Protein AF-A0A5Q0CE61-F1 (afdb_monomer_lite)

Radius of gyration: 13.25 Å; chains: 1; bounding box: 32×21×35 Å

Structure (mmCIF, N/CA/C/O backbone):
data_AF-A0A5Q0CE61-F1
#
_entry.id   AF-A0A5Q0CE61-F1
#
loop_
_atom_site.group_PDB
_atom_site.id
_atom_site.type_symbol
_atom_site.label_atom_id
_atom_site.label_alt_id
_atom_site.label_comp_id
_atom_site.label_asym_id
_atom_site.label_entity_id
_atom_site.label_seq_id
_atom_site.pdbx_PDB_ins_code
_atom_site.Cartn_x
_atom_site.Cartn_y
_atom_site.Cartn_z
_atom_site.occupancy
_atom_site.B_iso_or_equiv
_atom_site.auth_seq_id
_atom_site.auth_comp_id
_atom_site.auth_asym_id
_atom_site.auth_atom_id
_atom_site.pdbx_PDB_model_num
ATOM 1 N N . MET A 1 1 ? 1.073 -4.656 2.927 1.00 82.75 1 MET A N 1
ATOM 2 C CA . MET A 1 1 ? -0.345 -4.277 3.062 1.00 82.75 1 MET A CA 1
ATOM 3 C C . MET A 1 1 ? -0.494 -3.202 4.130 1.00 82.75 1 MET A C 1
ATOM 5 O O . MET A 1 1 ? -0.157 -2.079 3.820 1.00 82.75 1 MET A O 1
ATOM 9 N N . VAL A 1 2 ? -0.869 -3.463 5.381 1.00 90.62 2 VAL A N 1
ATOM 10 C CA . VAL A 1 2 ? -0.815 -2.445 6.447 1.00 90.62 2 VAL A CA 1
ATOM 11 C C . VAL A 1 2 ? -0.279 -3.102 7.703 1.00 90.62 2 VAL A C 1
ATOM 13 O O . VAL A 1 2 ? -0.703 -4.203 8.042 1.00 90.62 2 VAL A O 1
ATOM 16 N N . ARG A 1 3 ? 0.652 -2.440 8.384 1.00 90.62 3 ARG A N 1
ATOM 17 C CA . ARG A 1 3 ? 1.143 -2.864 9.694 1.00 90.62 3 ARG A CA 1
ATOM 18 C C . ARG A 1 3 ? 1.120 -1.708 10.673 1.00 90.62 3 ARG A C 1
ATOM 20 O O . ARG A 1 3 ? 1.160 -0.543 10.279 1.00 90.62 3 ARG A O 1
ATOM 27 N N . CYS A 1 4 ? 1.102 -2.050 11.952 1.00 90.44 4 CYS A N 1
ATOM 28 C CA . CYS A 1 4 ? 1.366 -1.082 12.995 1.00 90.44 4 CYS A CA 1
ATOM 29 C C . CYS A 1 4 ? 2.877 -0.929 13.199 1.00 90.44 4 CYS A C 1
ATOM 31 O O . CYS A 1 4 ? 3.597 -1.907 13.405 1.00 90.44 4 CYS A O 1
ATOM 33 N N . ASP A 1 5 ? 3.354 0.307 13.148 1.00 88.62 5 ASP A N 1
ATOM 34 C CA . ASP A 1 5 ? 4.686 0.704 13.564 1.00 88.62 5 ASP A CA 1
ATOM 35 C C . ASP A 1 5 ? 4.608 1.466 14.890 1.00 88.62 5 ASP A C 1
ATOM 37 O O . ASP A 1 5 ? 3.816 2.395 15.038 1.00 88.62 5 ASP A O 1
ATOM 41 N N . LYS A 1 6 ? 5.453 1.101 15.861 1.00 83.19 6 LYS A N 1
ATOM 42 C CA . LYS A 1 6 ? 5.421 1.708 17.202 1.00 83.19 6 LYS A CA 1
ATOM 43 C C . LYS A 1 6 ? 5.714 3.213 17.197 1.00 83.19 6 LYS A C 1
ATOM 45 O O . LYS A 1 6 ? 5.286 3.897 18.118 1.00 83.19 6 LYS A O 1
ATOM 50 N N . LYS A 1 7 ? 6.473 3.714 16.216 1.00 83.19 7 LYS A N 1
ATOM 51 C CA . LYS A 1 7 ? 6.857 5.131 16.119 1.00 83.19 7 LYS A CA 1
ATOM 52 C C . LYS A 1 7 ? 5.953 5.894 15.160 1.00 83.19 7 LYS A C 1
ATOM 54 O O . LYS A 1 7 ? 5.596 7.033 15.435 1.00 83.19 7 LYS A O 1
ATOM 59 N N . SER A 1 8 ? 5.609 5.276 14.034 1.00 84.69 8 SER A N 1
ATOM 60 C CA . SER A 1 8 ? 4.919 5.952 12.930 1.00 84.69 8 SER A CA 1
ATOM 61 C C . SER A 1 8 ? 3.419 5.657 12.842 1.00 84.69 8 SER A C 1
ATOM 63 O O . SER A 1 8 ? 2.742 6.235 11.996 1.00 84.69 8 SER A O 1
ATOM 65 N N . GLY A 1 9 ? 2.876 4.782 13.691 1.00 89.81 9 GLY A N 1
ATOM 66 C CA . GLY A 1 9 ? 1.476 4.370 13.624 1.00 89.81 9 GLY A CA 1
ATOM 67 C C . GLY A 1 9 ? 1.225 3.432 12.442 1.00 89.81 9 GLY A C 1
ATOM 68 O O . GLY A 1 9 ? 2.029 2.547 12.155 1.00 89.81 9 GLY A O 1
ATOM 69 N N . LEU A 1 10 ? 0.103 3.595 11.740 1.00 92.44 10 LEU A N 1
ATOM 70 C CA . LEU A 1 10 ? -0.207 2.736 10.597 1.00 92.44 10 LEU A CA 1
ATOM 71 C C . LEU A 1 10 ? 0.705 3.027 9.402 1.00 92.44 10 LEU A C 1
ATOM 73 O O . LEU A 1 10 ? 0.762 4.148 8.893 1.00 92.44 10 LEU A O 1
ATOM 77 N N . VAL A 1 11 ? 1.358 1.983 8.906 1.00 93.25 11 VAL A N 1
ATOM 78 C CA . VAL A 1 11 ? 2.280 2.037 7.774 1.00 93.25 11 VAL A CA 1
ATOM 79 C C . VAL A 1 11 ? 1.786 1.094 6.689 1.00 93.25 11 VAL A C 1
ATOM 81 O O . VAL A 1 11 ? 1.509 -0.077 6.955 1.00 93.25 11 VAL A O 1
ATOM 84 N N . PHE A 1 12 ? 1.688 1.598 5.460 1.00 93.50 12 PHE A N 1
ATOM 85 C CA . PHE A 1 12 ? 1.517 0.745 4.294 1.00 93.50 12 PHE A CA 1
ATOM 86 C C . PHE A 1 12 ? 2.882 0.215 3.878 1.00 93.50 12 PHE A C 1
ATOM 88 O O . PHE A 1 12 ? 3.824 0.991 3.727 1.00 93.50 12 PHE A O 1
ATOM 95 N N . GLU A 1 13 ? 2.992 -1.095 3.703 1.00 92.56 13 GLU A N 1
ATOM 96 C CA . GLU A 1 13 ? 4.252 -1.768 3.380 1.00 92.56 13 GLU A CA 1
ATOM 97 C C . GLU A 1 13 ? 4.112 -2.617 2.120 1.00 92.56 13 GLU A C 1
ATOM 99 O O . GLU A 1 13 ? 3.116 -3.315 1.938 1.00 92.56 13 GLU A O 1
ATOM 104 N N . ILE A 1 14 ? 5.126 -2.572 1.273 1.00 90.94 14 ILE A N 1
ATOM 105 C CA . ILE A 1 14 ? 5.301 -3.403 0.093 1.00 90.94 14 ILE A CA 1
ATOM 106 C C . ILE A 1 14 ? 6.581 -4.197 0.335 1.00 90.94 14 ILE A C 1
ATOM 108 O O . ILE A 1 14 ? 7.628 -3.607 0.613 1.00 90.94 14 ILE A O 1
ATOM 112 N N . SER A 1 15 ? 6.488 -5.517 0.239 1.00 89.19 15 SER A N 1
ATOM 113 C CA . SER A 1 15 ? 7.636 -6.413 0.300 1.00 89.19 15 SER A CA 1
ATOM 114 C C . SER A 1 15 ? 7.678 -7.193 -1.002 1.00 89.19 15 SER A C 1
ATOM 116 O O . SER A 1 15 ? 6.725 -7.898 -1.327 1.00 89.19 15 SER A O 1
ATOM 118 N N . ASP A 1 16 ? 8.744 -6.988 -1.764 1.00 86.19 16 ASP A N 1
ATOM 119 C CA . ASP A 1 16 ? 9.034 -7.712 -2.995 1.00 86.19 16 ASP A CA 1
ATOM 120 C C . ASP A 1 16 ? 10.564 -7.670 -3.204 1.00 86.19 16 ASP A C 1
ATOM 122 O O . ASP A 1 16 ? 11.177 -6.601 -3.076 1.00 86.19 16 ASP A O 1
ATOM 126 N N . PRO A 1 17 ? 11.209 -8.820 -3.474 1.00 84.19 17 PRO A N 1
ATOM 127 C CA . PRO A 1 17 ? 12.665 -8.910 -3.570 1.00 84.19 17 PRO A CA 1
ATOM 128 C C . PRO A 1 17 ? 13.259 -8.013 -4.664 1.00 84.19 17 PRO A C 1
ATOM 130 O O . PRO A 1 17 ? 14.408 -7.600 -4.555 1.00 84.19 17 PRO A O 1
ATOM 133 N N . THR A 1 18 ? 12.480 -7.659 -5.684 1.00 83.56 18 THR A N 1
ATOM 134 C CA . THR A 1 18 ? 12.940 -6.873 -6.835 1.00 83.56 18 THR A CA 1
ATOM 135 C C . THR A 1 18 ? 12.946 -5.360 -6.579 1.00 83.56 18 THR A C 1
ATOM 137 O O . THR A 1 18 ? 13.565 -4.603 -7.327 1.00 83.56 18 THR A O 1
ATOM 140 N N . LEU A 1 19 ? 12.293 -4.871 -5.513 1.00 84.06 19 LEU A N 1
ATOM 141 C CA . LEU A 1 19 ? 12.116 -3.426 -5.263 1.00 84.06 19 LEU A CA 1
ATOM 142 C C . LEU A 1 19 ? 13.430 -2.670 -5.041 1.00 84.06 19 LEU A C 1
ATOM 144 O O . LEU A 1 19 ? 13.501 -1.458 -5.275 1.00 84.06 19 LEU A O 1
ATOM 148 N N . GLY A 1 20 ? 14.437 -3.374 -4.524 1.00 77.62 20 GLY A N 1
ATOM 149 C CA . GLY A 1 20 ? 15.773 -2.854 -4.256 1.00 77.62 20 GLY A CA 1
ATOM 150 C C . GLY A 1 20 ? 16.480 -2.492 -5.542 1.00 77.62 20 GLY A C 1
ATOM 151 O O . GLY A 1 20 ? 16.895 -1.346 -5.711 1.00 77.62 20 GLY A O 1
ATOM 152 N N . ASP A 1 21 ? 16.514 -3.465 -6.443 1.00 82.94 21 ASP A N 1
ATOM 153 C CA . ASP A 1 21 ? 17.240 -3.405 -7.704 1.00 82.94 21 ASP A CA 1
ATOM 154 C C . ASP A 1 21 ? 16.565 -2.464 -8.706 1.00 82.94 21 ASP A C 1
ATOM 156 O O . ASP A 1 21 ? 17.243 -1.819 -9.492 1.00 82.94 21 ASP A O 1
ATOM 160 N N . MET A 1 22 ? 15.237 -2.313 -8.636 1.00 84.75 22 MET A N 1
ATOM 161 C CA . MET A 1 22 ? 14.483 -1.394 -9.503 1.00 84.75 22 MET A CA 1
ATOM 162 C C . MET A 1 22 ? 14.578 0.082 -9.090 1.00 84.75 22 MET A C 1
ATOM 164 O O . MET A 1 22 ? 13.955 0.938 -9.721 1.00 84.75 22 MET A O 1
ATOM 168 N N . GLY A 1 23 ? 15.248 0.390 -7.975 1.00 85.38 23 GLY A N 1
ATOM 169 C CA . GLY A 1 23 ? 15.362 1.765 -7.495 1.00 85.38 23 GLY A CA 1
ATOM 170 C C . GLY A 1 23 ? 14.020 2.404 -7.119 1.00 85.38 23 GLY A C 1
ATOM 171 O O . GLY A 1 23 ? 13.921 3.626 -7.080 1.00 85.38 23 GLY A O 1
ATOM 172 N N . LEU A 1 24 ? 12.975 1.619 -6.815 1.00 89.56 24 LEU A N 1
ATOM 173 C CA . LEU A 1 24 ? 11.615 2.140 -6.633 1.00 89.56 24 LEU A CA 1
ATOM 174 C C . LEU A 1 24 ? 11.546 3.167 -5.483 1.00 89.56 24 LEU A C 1
ATOM 176 O O . LEU A 1 24 ? 11.665 2.803 -4.307 1.00 89.56 24 LEU A O 1
ATOM 180 N N . ARG A 1 25 ? 11.326 4.448 -5.813 1.00 90.31 25 ARG A N 1
ATOM 181 C CA . ARG A 1 25 ? 11.168 5.556 -4.843 1.00 90.31 25 ARG A CA 1
AT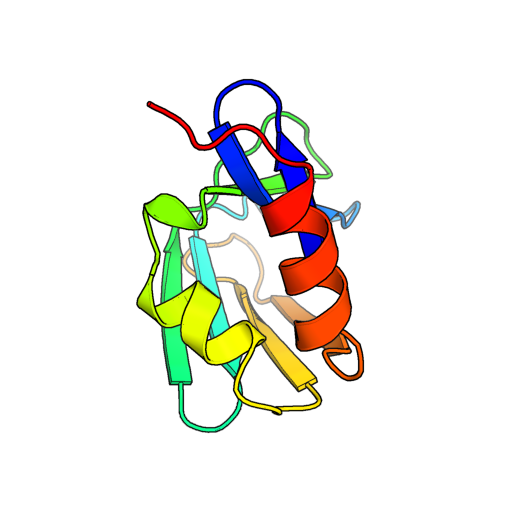OM 182 C C . ARG A 1 25 ? 9.769 6.149 -4.797 1.00 90.31 25 ARG A C 1
ATOM 184 O O . ARG A 1 25 ? 9.401 6.731 -3.781 1.00 90.31 25 ARG A O 1
A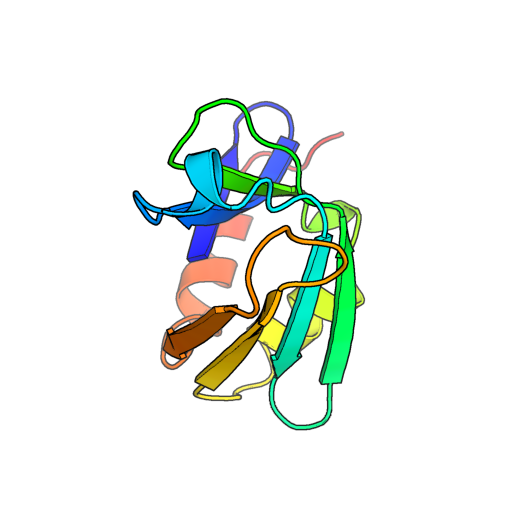TOM 191 N N . SER A 1 26 ? 8.989 5.987 -5.854 1.00 93.75 26 SER A N 1
ATOM 192 C CA . SER A 1 26 ? 7.613 6.461 -5.935 1.00 93.75 26 SER A CA 1
ATOM 193 C C . SER A 1 26 ? 6.757 5.400 -6.602 1.00 93.75 26 SER A C 1
ATOM 195 O O . SER A 1 26 ? 7.230 4.653 -7.456 1.00 93.75 26 SER A O 1
ATOM 197 N N . ALA A 1 27 ? 5.488 5.332 -6.223 1.00 94.38 27 ALA A N 1
ATOM 198 C CA . ALA A 1 27 ? 4.549 4.443 -6.882 1.00 94.38 27 ALA A CA 1
ATOM 199 C C . ALA A 1 27 ? 3.174 5.083 -7.005 1.00 94.38 27 ALA A C 1
ATOM 201 O O . ALA A 1 27 ? 2.719 5.809 -6.116 1.00 94.38 27 ALA A O 1
ATOM 202 N N . ARG A 1 28 ? 2.510 4.797 -8.122 1.00 96.75 28 ARG A N 1
ATOM 203 C CA . ARG A 1 28 ? 1.122 5.168 -8.364 1.00 96.75 28 ARG A CA 1
ATOM 204 C C . ARG A 1 28 ? 0.232 4.003 -7.989 1.00 96.75 28 ARG A C 1
ATOM 206 O O . ARG A 1 28 ? 0.388 2.915 -8.525 1.00 96.75 28 ARG A O 1
ATOM 213 N N . PHE A 1 29 ? -0.731 4.259 -7.122 1.00 96.69 29 PHE A N 1
ATOM 214 C CA . PHE A 1 29 ? -1.736 3.290 -6.723 1.00 96.69 29 PHE A CA 1
ATOM 215 C C . PHE A 1 29 ? -3.075 3.634 -7.342 1.00 96.69 29 PHE A C 1
ATOM 217 O O . PHE A 1 29 ? -3.465 4.804 -7.386 1.00 96.69 29 PHE A O 1
ATOM 224 N N . GLU A 1 30 ? -3.787 2.601 -7.766 1.00 97.62 30 GLU A N 1
ATOM 225 C CA . GLU A 1 30 ? -5.147 2.673 -8.267 1.00 97.62 30 GLU A CA 1
ATOM 226 C C . GLU A 1 30 ? -6.034 1.729 -7.450 1.00 97.62 30 GLU A C 1
ATOM 228 O O . GLU A 1 30 ? -5.792 0.525 -7.401 1.00 97.62 30 GLU A O 1
ATOM 233 N N . ILE A 1 31 ? -7.042 2.291 -6.779 1.00 96.25 31 ILE A N 1
ATOM 234 C CA . ILE A 1 31 ? -7.985 1.579 -5.908 1.00 96.25 31 ILE A CA 1
ATOM 235 C C . ILE A 1 31 ? -9.397 2.007 -6.310 1.00 96.25 31 ILE A C 1
ATOM 237 O O . ILE A 1 31 ? -9.871 3.085 -5.938 1.00 96.25 31 ILE A O 1
ATOM 241 N N . GLY A 1 32 ? -10.066 1.206 -7.138 1.00 92.31 32 GLY A N 1
ATOM 242 C CA . GLY A 1 32 ? -11.326 1.612 -7.765 1.00 92.31 32 GLY A CA 1
ATOM 243 C C . GLY A 1 32 ? -11.166 2.919 -8.557 1.00 92.31 32 GLY A C 1
ATOM 244 O O . GLY A 1 32 ? -10.415 2.982 -9.526 1.00 92.31 32 GLY A O 1
ATOM 245 N N . ARG A 1 33 ? -11.861 3.987 -8.140 1.00 92.69 33 ARG A N 1
ATOM 246 C CA . ARG A 1 33 ? -11.747 5.326 -8.762 1.00 92.69 33 ARG A CA 1
ATOM 247 C C . ARG A 1 33 ? -10.616 6.179 -8.183 1.00 92.69 33 ARG A C 1
ATOM 249 O O . ARG A 1 33 ? -10.306 7.235 -8.731 1.00 92.69 33 ARG A O 1
ATOM 256 N N . PHE A 1 34 ? -10.032 5.766 -7.064 1.00 96.00 34 PHE A N 1
ATOM 257 C CA . PHE A 1 34 ? -8.957 6.499 -6.415 1.00 96.00 34 PHE A CA 1
ATOM 258 C C . PHE A 1 34 ? -7.633 6.239 -7.128 1.00 96.00 34 PHE A C 1
ATOM 260 O O . PHE A 1 34 ? -7.272 5.089 -7.366 1.00 96.00 34 PHE A O 1
ATOM 267 N N . LYS A 1 35 ? -6.903 7.311 -7.448 1.00 97.00 35 LYS A N 1
ATOM 268 C CA . LYS A 1 35 ? -5.573 7.249 -8.056 1.00 97.00 35 LYS A CA 1
ATOM 269 C C . LYS A 1 35 ? -4.653 8.227 -7.340 1.00 97.00 35 LYS A C 1
ATOM 271 O O . LYS A 1 35 ? -4.993 9.406 -7.230 1.00 97.00 35 LYS A O 1
ATOM 276 N N . GLN A 1 36 ? -3.511 7.756 -6.851 1.00 96.88 36 GLN A N 1
ATOM 277 C CA . GLN A 1 36 ? -2.546 8.611 -6.161 1.00 96.88 36 GLN A CA 1
ATOM 278 C C . GLN A 1 36 ? -1.117 8.111 -6.354 1.00 96.88 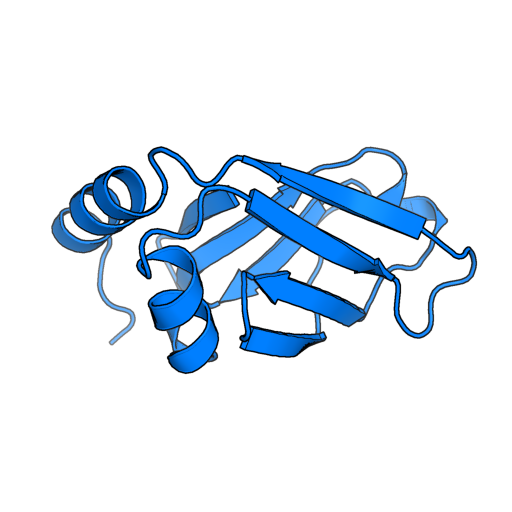36 GLN A C 1
ATOM 280 O O . GLN A 1 36 ? -0.844 6.926 -6.183 1.00 96.88 36 GLN A O 1
ATOM 285 N N . THR A 1 37 ? -0.202 9.034 -6.644 1.00 96.69 37 THR A N 1
ATOM 286 C CA . THR A 1 37 ? 1.240 8.786 -6.555 1.00 96.69 37 THR A CA 1
ATOM 287 C C . THR A 1 37 ? 1.731 9.125 -5.153 1.00 96.69 37 THR A C 1
ATOM 289 O O . THR A 1 37 ? 1.479 10.223 -4.657 1.00 96.69 37 THR A O 1
ATOM 292 N N . VAL A 1 38 ? 2.439 8.194 -4.520 1.00 94.88 38 VAL A N 1
ATOM 293 C CA . VAL A 1 38 ? 3.046 8.370 -3.196 1.00 94.88 38 VAL A CA 1
ATOM 294 C C . VAL A 1 38 ? 4.543 8.107 -3.259 1.00 94.88 38 VAL A C 1
ATOM 296 O O . VAL A 1 38 ? 5.010 7.222 -3.978 1.00 94.88 38 VAL A O 1
ATOM 299 N N . LYS A 1 39 ? 5.291 8.888 -2.478 1.00 93.69 39 LYS A N 1
ATOM 300 C CA . LYS A 1 39 ? 6.713 8.645 -2.242 1.00 93.69 39 LYS A CA 1
ATOM 301 C C . LYS A 1 39 ? 6.863 7.510 -1.241 1.00 93.69 39 LYS A C 1
ATOM 303 O O . LYS A 1 39 ? 6.173 7.471 -0.223 1.00 93.69 39 LYS A O 1
ATOM 308 N N . LEU A 1 40 ? 7.788 6.616 -1.536 1.00 92.31 40 LEU A N 1
ATOM 309 C CA . LEU A 1 40 ? 8.089 5.441 -0.747 1.00 92.31 40 LEU A CA 1
ATOM 310 C C . LEU A 1 40 ? 9.399 5.653 0.005 1.00 92.31 40 LEU A C 1
ATOM 312 O O . LEU A 1 40 ? 10.403 6.101 -0.544 1.00 92.31 40 LEU A O 1
ATOM 316 N N . SER A 1 41 ? 9.385 5.287 1.275 1.00 90.25 41 SER A N 1
ATOM 317 C CA . SER A 1 41 ? 10.574 5.149 2.106 1.00 90.25 41 SER A CA 1
ATOM 318 C C . SER A 1 41 ? 11.011 3.687 2.102 1.00 90.25 41 SER A C 1
ATOM 320 O O . SER A 1 41 ? 10.179 2.789 2.030 1.00 90.25 41 SER A O 1
ATOM 322 N N . GLY A 1 42 ? 12.311 3.417 2.157 1.00 81.50 42 GLY A N 1
ATOM 323 C CA . GLY A 1 42 ? 12.836 2.052 2.207 1.00 81.50 42 GLY A CA 1
ATOM 324 C C . GLY A 1 42 ? 13.882 1.943 3.299 1.00 81.50 42 GLY A C 1
ATOM 325 O O . GLY A 1 42 ? 14.830 2.722 3.310 1.00 81.50 42 GLY A O 1
ATOM 326 N N . SER A 1 43 ? 13.705 0.994 4.214 1.00 68.81 43 SER A N 1
ATOM 327 C CA . SER A 1 43 ? 14.716 0.643 5.219 1.00 68.81 43 SER A CA 1
ATOM 328 C C . SER A 1 43 ? 15.560 -0.567 4.808 1.00 68.81 43 SER A C 1
ATOM 330 O O . SER A 1 43 ? 16.613 -0.796 5.396 1.00 68.81 43 SER A O 1
ATOM 332 N N . ARG A 1 44 ? 15.105 -1.341 3.813 1.00 78.06 44 ARG A N 1
ATOM 333 C CA . ARG A 1 44 ? 15.751 -2.550 3.278 1.00 78.06 44 ARG A CA 1
ATOM 334 C C . ARG A 1 44 ? 15.631 -2.582 1.757 1.00 78.06 44 ARG A C 1
ATOM 336 O O . ARG A 1 44 ? 14.798 -1.868 1.197 1.00 78.06 44 ARG A O 1
ATOM 343 N N . SER A 1 45 ? 16.460 -3.379 1.085 1.00 83.38 45 SER A N 1
ATOM 344 C CA . SER A 1 45 ? 16.426 -3.508 -0.378 1.00 83.38 45 SER A CA 1
ATOM 345 C C . SER A 1 45 ? 15.054 -3.990 -0.854 1.00 83.38 45 SER A C 1
ATOM 347 O O . SER A 1 45 ? 14.434 -3.314 -1.666 1.00 83.38 45 SER A O 1
ATOM 349 N N . ASP A 1 46 ? 14.523 -5.038 -0.238 1.00 87.25 46 ASP A N 1
ATOM 350 C CA . ASP A 1 46 ? 13.277 -5.745 -0.560 1.00 87.25 46 ASP A CA 1
ATOM 351 C C . ASP A 1 46 ? 11.988 -5.098 -0.024 1.00 87.25 46 ASP A C 1
ATOM 353 O O . ASP A 1 46 ? 10.900 -5.667 -0.141 1.00 87.25 46 ASP A O 1
ATOM 357 N N . MET A 1 47 ? 12.085 -3.922 0.605 1.00 90.25 47 MET A N 1
ATOM 358 C CA . MET A 1 47 ? 10.963 -3.340 1.336 1.00 90.25 47 MET A CA 1
ATOM 359 C C . MET A 1 47 ? 10.791 -1.850 1.067 1.00 90.25 47 MET A C 1
ATOM 361 O O . MET A 1 47 ? 11.733 -1.051 1.147 1.00 90.25 47 MET A O 1
ATOM 365 N N . ARG A 1 48 ? 9.549 -1.454 0.800 1.00 92.56 48 ARG A N 1
ATOM 366 C CA . ARG A 1 48 ? 9.132 -0.060 0.641 1.00 92.56 48 ARG A CA 1
ATOM 367 C C . ARG A 1 48 ? 7.894 0.220 1.472 1.00 92.56 48 ARG A C 1
ATOM 369 O O . ARG A 1 48 ? 7.040 -0.641 1.632 1.00 92.56 48 ARG A O 1
ATOM 376 N N . SER A 1 49 ? 7.781 1.420 2.016 1.00 93.44 49 SER A N 1
ATOM 377 C CA . SER A 1 49 ? 6.669 1.778 2.883 1.00 93.44 49 SER A CA 1
ATOM 378 C C . SER A 1 49 ? 6.381 3.272 2.909 1.00 93.44 49 SER A C 1
ATOM 380 O O . SER A 1 49 ? 7.192 4.096 2.489 1.00 93.44 49 SER A O 1
ATOM 382 N N . PHE A 1 50 ? 5.206 3.633 3.411 1.00 94.12 50 PHE A N 1
ATOM 383 C CA . PHE A 1 50 ? 4.852 5.013 3.725 1.00 94.12 50 PHE A CA 1
ATOM 384 C C . PHE A 1 50 ? 3.828 5.058 4.859 1.00 94.12 50 PHE A C 1
ATOM 386 O O . PHE A 1 50 ? 3.088 4.103 5.105 1.00 94.12 50 PHE A O 1
ATOM 393 N N . VAL A 1 51 ? 3.793 6.181 5.571 1.00 93.25 51 VAL A N 1
ATOM 394 C CA . VAL A 1 51 ? 2.938 6.349 6.750 1.00 93.25 51 VAL A CA 1
ATOM 395 C C . VAL A 1 51 ? 1.532 6.771 6.326 1.00 93.25 51 VAL A C 1
ATOM 397 O O . VAL A 1 51 ? 1.363 7.789 5.652 1.00 93.25 51 VAL A O 1
ATOM 400 N N . LEU A 1 52 ? 0.509 6.024 6.749 1.00 92.88 52 LEU A N 1
ATOM 401 C CA . LEU A 1 52 ? -0.883 6.252 6.341 1.00 92.88 52 LEU A CA 1
ATOM 402 C C . LEU A 1 52 ? -1.500 7.514 6.955 1.00 92.88 52 LEU A C 1
ATOM 404 O O . LEU A 1 52 ? -2.390 8.097 6.340 1.00 92.88 52 LEU A O 1
ATOM 408 N N . SER A 1 53 ? -1.014 7.986 8.108 1.00 89.94 53 SER A N 1
ATOM 409 C CA . SER A 1 53 ? -1.466 9.260 8.695 1.00 89.94 53 SER A CA 1
ATOM 410 C C . SER A 1 53 ? -1.164 10.460 7.788 1.00 89.94 53 SER A C 1
ATOM 412 O O . SER A 1 53 ? -1.944 11.406 7.741 1.00 89.94 53 SER A O 1
ATOM 414 N N . THR A 1 54 ? -0.092 10.388 6.992 1.00 91.06 54 THR A N 1
ATOM 415 C CA . THR A 1 54 ? 0.251 11.413 5.989 1.00 91.06 54 THR A CA 1
ATOM 416 C C . THR A 1 54 ? -0.559 11.297 4.695 1.00 91.06 54 THR A C 1
ATOM 418 O O . THR A 1 54 ? -0.511 12.192 3.857 1.00 91.06 54 THR A O 1
ATOM 421 N N . GLN A 1 55 ? -1.308 10.202 4.518 1.00 93.56 55 GLN A N 1
ATOM 422 C CA . GLN A 1 55 ? -2.071 9.885 3.308 1.00 93.56 55 GLN A CA 1
ATOM 423 C C . GLN A 1 55 ? -3.534 9.527 3.648 1.00 93.56 55 GLN A C 1
ATOM 425 O O . GLN A 1 55 ? -3.992 8.419 3.356 1.00 93.56 55 GLN A O 1
ATOM 430 N N . PRO A 1 56 ? -4.323 10.445 4.243 1.00 91.62 56 PRO A N 1
ATOM 431 C CA . PRO A 1 56 ? -5.672 10.135 4.734 1.00 91.62 56 PRO A CA 1
ATOM 432 C C . PRO A 1 56 ? -6.637 9.680 3.626 1.00 91.62 56 PRO A C 1
ATOM 434 O O . PRO A 1 56 ? -7.493 8.817 3.843 1.00 91.62 56 PRO A O 1
ATOM 437 N N . ARG A 1 57 ? -6.473 10.205 2.404 1.00 94.50 57 ARG A N 1
ATOM 438 C CA . ARG A 1 57 ? -7.260 9.777 1.236 1.00 94.50 57 ARG A CA 1
ATOM 439 C C . ARG A 1 57 ? -6.931 8.344 0.813 1.00 94.50 57 ARG A C 1
ATOM 441 O O . ARG A 1 57 ? -7.839 7.610 0.442 1.00 94.50 57 ARG A O 1
ATOM 448 N N . PHE A 1 58 ? -5.666 7.940 0.925 1.00 94.81 58 PHE A N 1
ATOM 449 C CA . PHE A 1 58 ? -5.234 6.572 0.645 1.00 94.81 58 PHE A CA 1
ATOM 450 C C . PHE A 1 58 ? -5.832 5.591 1.648 1.00 94.81 58 PHE A C 1
ATOM 452 O O . PHE A 1 58 ? -6.393 4.571 1.263 1.00 94.81 58 PHE A O 1
ATOM 459 N N . LEU A 1 59 ? -5.774 5.932 2.938 1.00 93.56 59 LEU A N 1
ATOM 460 C CA . LEU A 1 59 ? -6.389 5.132 3.994 1.00 93.56 59 LEU A CA 1
ATOM 461 C C . LEU A 1 59 ? -7.893 4.950 3.757 1.00 93.56 59 LEU A C 1
ATOM 463 O O . LEU A 1 59 ? -8.398 3.842 3.881 1.00 93.56 59 LEU A O 1
ATOM 467 N N . THR A 1 60 ? -8.584 6.020 3.356 1.00 94.25 60 THR A N 1
ATOM 468 C CA . THR A 1 60 ? -10.010 5.966 2.996 1.00 94.25 60 THR A CA 1
ATOM 469 C C 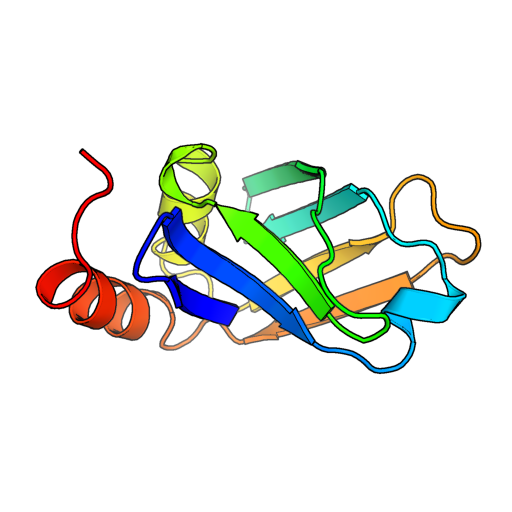. THR A 1 60 ? -10.255 5.039 1.803 1.00 94.25 60 THR A C 1
ATOM 471 O O . THR A 1 60 ? -11.211 4.269 1.808 1.00 94.25 60 THR A O 1
ATOM 474 N N . ALA A 1 61 ? -9.385 5.080 0.791 1.00 95.50 61 ALA A N 1
ATOM 475 C CA . ALA A 1 61 ? -9.486 4.214 -0.378 1.00 95.50 61 ALA A CA 1
ATOM 476 C C . ALA A 1 61 ? -9.278 2.732 -0.024 1.00 95.50 61 ALA A C 1
ATOM 478 O O . ALA A 1 61 ? -10.048 1.891 -0.483 1.00 95.50 61 ALA A O 1
ATOM 479 N N . LEU A 1 62 ? -8.314 2.411 0.844 1.00 93.88 62 LEU A N 1
ATOM 480 C CA . LEU A 1 62 ? -8.103 1.044 1.339 1.00 93.88 62 LEU A CA 1
ATOM 481 C C . LEU A 1 62 ? -9.323 0.484 2.080 1.00 93.88 62 LEU A C 1
ATOM 483 O O . LEU A 1 62 ? -9.572 -0.715 2.031 1.00 93.88 62 LEU A O 1
ATOM 487 N N . THR A 1 63 ? -10.087 1.339 2.761 1.00 92.88 63 THR A N 1
ATOM 488 C CA . THR A 1 63 ? -11.288 0.944 3.512 1.00 92.88 63 THR A CA 1
ATOM 489 C C . THR A 1 63 ? -12.587 1.192 2.740 1.00 92.88 63 THR A C 1
ATOM 491 O O . THR A 1 63 ? -13.661 1.152 3.331 1.00 92.88 63 THR A O 1
ATOM 494 N N . SER A 1 64 ? -12.516 1.483 1.436 1.00 91.81 64 SER A N 1
ATOM 495 C CA . SER A 1 64 ? -13.684 1.877 0.627 1.00 91.81 64 SER A CA 1
ATOM 496 C C . SER A 1 64 ? -14.566 0.707 0.175 1.00 91.81 64 SER A C 1
ATOM 498 O O . SER A 1 64 ? -15.615 0.935 -0.423 1.00 91.81 64 SER A O 1
ATOM 500 N N . GLY A 1 65 ? -14.142 -0.534 0.432 1.00 89.19 65 GLY A N 1
ATOM 501 C CA . GLY A 1 65 ? -14.806 -1.748 -0.054 1.00 89.19 65 GLY A CA 1
ATOM 502 C C . GLY A 1 65 ? -14.330 -2.216 -1.432 1.00 89.19 65 GLY A C 1
ATOM 503 O O . GLY A 1 65 ? -14.846 -3.200 -1.949 1.00 89.19 65 GLY A O 1
ATOM 504 N N . ALA A 1 66 ? -13.337 -1.552 -2.033 1.00 93.12 66 ALA A N 1
ATOM 505 C CA . ALA A 1 66 ? -12.646 -2.096 -3.198 1.00 93.12 66 ALA A CA 1
ATOM 506 C C . ALA A 1 66 ? -11.945 -3.416 -2.833 1.00 93.12 66 ALA A C 1
ATOM 508 O O . ALA A 1 66 ? -11.276 -3.489 -1.808 1.00 93.12 66 ALA A O 1
ATOM 509 N N . HIS A 1 67 ? -12.062 -4.431 -3.691 1.00 93.25 67 HIS A N 1
ATOM 510 C CA . HIS A 1 67 ? -11.446 -5.747 -3.468 1.00 93.25 67 HIS A CA 1
ATOM 511 C C . HIS A 1 67 ? -10.011 -5.847 -3.984 1.00 93.25 67 HIS A C 1
ATOM 513 O O . HIS A 1 67 ? -9.311 -6.801 -3.668 1.00 93.25 67 HIS A O 1
ATOM 519 N N . PHE A 1 68 ? -9.565 -4.878 -4.781 1.00 93.94 68 PHE A N 1
ATOM 520 C CA . PHE A 1 68 ? -8.258 -4.931 -5.415 1.00 93.94 68 PHE A CA 1
ATOM 521 C C . PHE A 1 68 ? -7.639 -3.543 -5.540 1.00 93.94 68 PHE A C 1
ATOM 523 O O . PHE A 1 68 ? -8.338 -2.547 -5.758 1.00 93.94 68 PHE A O 1
ATOM 530 N N . ALA A 1 69 ? -6.316 -3.500 -5.435 1.00 95.19 69 ALA A N 1
ATOM 531 C CA . ALA A 1 69 ? -5.499 -2.343 -5.752 1.00 95.19 69 ALA A CA 1
ATOM 532 C C . ALA A 1 69 ? -4.406 -2.728 -6.741 1.00 95.19 69 ALA A C 1
ATOM 534 O O . ALA A 1 69 ? -3.753 -3.753 -6.569 1.00 95.19 69 ALA A O 1
ATOM 535 N N . THR A 1 70 ? -4.144 -1.861 -7.710 1.00 96.25 70 THR A N 1
ATOM 536 C CA . THR A 1 70 ? -2.973 -1.982 -8.582 1.00 96.25 70 THR A CA 1
ATOM 537 C C . THR A 1 70 ? -1.956 -0.923 -8.201 1.00 96.25 70 THR A C 1
ATOM 539 O O . THR A 1 70 ? -2.314 0.224 -7.936 1.00 96.25 70 THR A O 1
ATOM 542 N N . MET A 1 71 ? -0.681 -1.282 -8.203 1.00 95.19 71 MET A N 1
ATOM 543 C CA . MET A 1 71 ? 0.426 -0.348 -8.072 1.00 95.19 71 MET A CA 1
ATOM 544 C C . MET A 1 71 ? 1.296 -0.392 -9.312 1.00 95.19 71 MET A C 1
ATOM 546 O O . MET A 1 71 ? 1.566 -1.460 -9.846 1.00 95.19 71 MET A O 1
ATOM 550 N N . PHE A 1 72 ? 1.760 0.780 -9.718 1.00 95.19 72 PHE A N 1
ATOM 551 C CA . PHE A 1 72 ? 2.669 0.995 -10.829 1.00 95.19 72 PHE A CA 1
ATOM 552 C C . PHE A 1 72 ? 3.914 1.715 -10.322 1.00 95.19 72 PHE A C 1
ATOM 554 O O . PHE A 1 72 ? 3.807 2.636 -9.502 1.00 95.19 72 PHE A O 1
ATOM 561 N N . SER A 1 73 ? 5.084 1.317 -10.814 1.00 93.75 73 SER A N 1
ATOM 562 C CA . SER A 1 73 ? 6.314 2.057 -10.569 1.00 93.75 73 SER A CA 1
ATOM 563 C C . SER A 1 73 ? 6.243 3.445 -11.207 1.00 93.75 73 SER A C 1
ATOM 565 O O . SER A 1 73 ? 5.614 3.651 -12.245 1.00 93.75 73 SER A O 1
ATOM 567 N N . VAL A 1 74 ? 6.847 4.422 -10.536 1.00 94.12 74 VAL A N 1
ATOM 568 C CA . VAL A 1 74 ? 6.993 5.796 -11.024 1.00 94.12 74 VAL A CA 1
ATOM 569 C C . VAL A 1 74 ? 8.446 6.194 -10.814 1.00 94.12 74 VAL A C 1
ATOM 571 O O . VAL A 1 74 ? 8.965 6.011 -9.711 1.00 94.12 7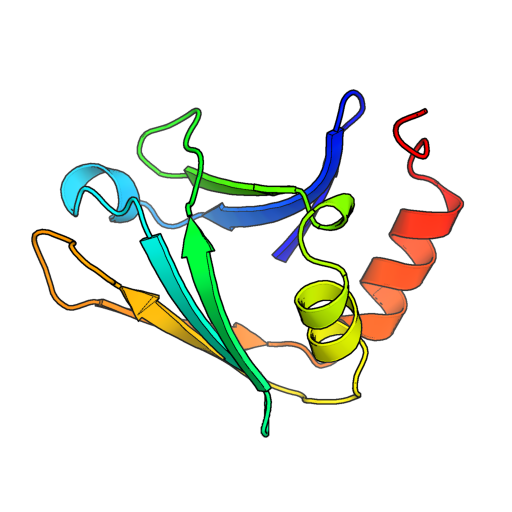4 VAL A O 1
ATOM 574 N N . ASP A 1 75 ? 9.078 6.723 -11.863 1.00 86.69 75 ASP A N 1
ATOM 575 C CA . ASP A 1 75 ? 10.489 7.136 -11.868 1.00 86.69 75 ASP A CA 1
ATOM 576 C C . ASP A 1 75 ? 11.437 6.032 -11.356 1.00 86.69 75 ASP A C 1
ATOM 578 O O . ASP A 1 75 ? 12.331 6.278 -10.548 1.00 86.69 75 ASP A O 1
ATOM 582 N N . ALA A 1 76 ? 11.183 4.794 -11.782 1.00 86.56 76 ALA A N 1
ATOM 583 C CA . ALA A 1 76 ? 12.004 3.625 -11.484 1.00 86.56 76 ALA A CA 1
ATOM 584 C C . ALA A 1 76 ? 12.780 3.192 -12.731 1.00 86.56 76 ALA A C 1
ATOM 586 O O . ALA A 1 76 ? 12.347 3.464 -13.853 1.00 86.56 76 ALA A O 1
ATOM 587 N N . ASP A 1 77 ? 13.872 2.455 -12.533 1.00 87.25 77 ASP A N 1
ATOM 588 C CA . ASP A 1 77 ? 14.733 1.991 -13.630 1.00 87.25 77 ASP A CA 1
ATOM 589 C C . ASP A 1 77 ? 14.011 0.998 -14.556 1.00 87.25 77 ASP A C 1
ATOM 591 O O . ASP A 1 77 ? 14.364 0.840 -15.724 1.00 87.25 77 ASP A O 1
ATOM 595 N N . VAL A 1 78 ? 12.965 0.344 -14.038 1.00 86.44 78 VAL A N 1
ATOM 596 C CA . VAL A 1 78 ? 12.146 -0.631 -14.759 1.00 86.44 78 VAL A CA 1
ATOM 597 C C . VAL A 1 78 ? 10.658 -0.349 -14.537 1.00 86.44 78 VAL A C 1
ATOM 599 O O . VAL A 1 78 ? 10.198 -0.063 -13.423 1.00 86.44 78 VAL A O 1
ATOM 602 N N . ALA A 1 79 ? 9.879 -0.461 -15.616 1.00 89.56 79 ALA A N 1
ATOM 603 C CA . ALA A 1 79 ? 8.425 -0.452 -15.545 1.00 89.56 79 ALA A CA 1
ATOM 604 C C . ALA A 1 79 ? 7.941 -1.725 -14.836 1.00 89.56 79 ALA A C 1
ATOM 606 O O . ALA A 1 79 ? 8.157 -2.838 -15.308 1.00 89.56 79 ALA A O 1
ATOM 607 N N . TYR A 1 80 ? 7.275 -1.549 -13.702 1.00 88.19 80 TYR A N 1
ATOM 608 C CA . TYR A 1 80 ? 6.803 -2.627 -12.846 1.00 88.19 80 TYR A CA 1
ATOM 609 C C . TYR A 1 80 ? 5.380 -2.324 -12.400 1.00 88.19 80 TYR A C 1
ATOM 611 O O . TYR A 1 80 ? 5.040 -1.182 -12.082 1.00 88.19 80 TYR A O 1
ATOM 619 N N . SER A 1 81 ? 4.546 -3.355 -12.345 1.00 92.50 81 SER A N 1
ATOM 620 C CA . SER A 1 81 ? 3.214 -3.252 -11.769 1.00 92.50 81 SER A CA 1
ATOM 621 C C . SER A 1 81 ? 2.869 -4.496 -10.977 1.00 92.50 81 SER A C 1
ATOM 623 O O . SER A 1 81 ? 3.209 -5.601 -11.391 1.00 92.50 81 SER A O 1
ATOM 625 N N . THR A 1 82 ? 2.146 -4.318 -9.878 1.00 91.69 82 THR A N 1
ATOM 626 C CA . THR A 1 82 ? 1.691 -5.423 -9.033 1.00 91.69 82 THR A CA 1
ATOM 627 C C . THR A 1 82 ? 0.295 -5.173 -8.482 1.00 91.69 82 THR A C 1
ATOM 629 O O . THR A 1 82 ? -0.199 -4.042 -8.483 1.00 91.69 82 THR A O 1
ATOM 632 N N . GLY A 1 83 ? -0.343 -6.249 -8.040 1.00 92.62 83 GLY A N 1
ATOM 633 C CA . GLY A 1 83 ? -1.691 -6.267 -7.497 1.00 92.62 83 GLY A CA 1
ATOM 634 C C . GLY A 1 83 ? -1.714 -6.576 -6.007 1.00 92.62 83 GLY A C 1
ATOM 635 O O . GLY A 1 83 ? -0.918 -7.377 -5.523 1.00 92.62 83 GLY A O 1
ATOM 636 N N . PHE A 1 84 ? -2.667 -5.991 -5.289 1.00 91.00 84 PHE A N 1
ATOM 637 C CA . PHE A 1 84 ? -2.946 -6.313 -3.893 1.00 91.00 84 PHE A CA 1
ATOM 638 C C . PHE A 1 84 ? -4.411 -6.690 -3.724 1.00 91.00 84 PHE A C 1
ATOM 640 O O . PHE A 1 84 ? -5.297 -5.951 -4.157 1.00 91.00 84 PHE A O 1
ATOM 647 N N . ASP A 1 85 ? -4.651 -7.801 -3.034 1.00 92.69 85 ASP A N 1
ATOM 648 C CA . ASP A 1 85 ? -5.979 -8.152 -2.546 1.00 92.69 85 ASP A CA 1
ATOM 649 C C . ASP A 1 85 ? -6.353 -7.247 -1.361 1.00 92.69 85 ASP A C 1
ATOM 651 O O . ASP A 1 85 ? -5.573 -7.072 -0.419 1.00 92.69 85 ASP A O 1
ATOM 655 N N . LEU A 1 86 ? -7.540 -6.650 -1.437 1.00 93.50 86 LEU A N 1
ATOM 656 C CA . LEU A 1 86 ? -8.106 -5.764 -0.429 1.00 93.50 86 LEU A CA 1
ATOM 657 C C . LEU A 1 86 ? -9.387 -6.313 0.221 1.00 93.50 86 LEU A C 1
ATOM 659 O O . LEU A 1 86 ? -10.004 -5.583 0.995 1.00 93.50 86 LEU A O 1
ATOM 663 N N . GLN A 1 87 ? -9.791 -7.563 -0.039 1.00 91.38 87 GLN A N 1
ATOM 664 C CA . GLN A 1 87 ? -11.035 -8.145 0.494 1.00 91.38 87 GLN A CA 1
ATOM 665 C C . GLN A 1 87 ? -11.209 -7.922 2.005 1.00 91.38 87 GLN A C 1
ATOM 667 O O . GLN A 1 87 ? -12.244 -7.415 2.431 1.00 91.38 87 GLN A O 1
ATOM 672 N N . ASP A 1 88 ? -10.160 -8.167 2.794 1.00 89.81 88 ASP A N 1
ATOM 673 C CA . ASP A 1 88 ? -10.195 -7.978 4.254 1.00 89.81 88 ASP A CA 1
ATOM 674 C C . ASP A 1 88 ? -9.545 -6.664 4.717 1.00 89.81 88 ASP A C 1
ATOM 676 O O . ASP A 1 88 ? -9.271 -6.485 5.907 1.00 89.81 88 ASP A O 1
ATOM 680 N N . ALA A 1 89 ? -9.195 -5.754 3.801 1.00 91.69 89 ALA A N 1
ATOM 681 C CA . ALA A 1 89 ? -8.384 -4.585 4.141 1.00 91.69 89 ALA A CA 1
ATOM 682 C C . ALA A 1 89 ? -9.082 -3.693 5.172 1.00 91.69 89 ALA A C 1
ATOM 684 O O . ALA A 1 89 ? -8.442 -3.232 6.116 1.00 91.69 89 ALA A O 1
ATOM 685 N N . SER A 1 90 ? -10.396 -3.498 5.031 1.00 91.50 90 SER A N 1
ATOM 686 C CA . SER A 1 90 ? -11.196 -2.695 5.961 1.00 91.50 90 SER A CA 1
ATOM 687 C C . SER A 1 90 ? -11.145 -3.242 7.390 1.00 91.50 90 SER A C 1
ATOM 689 O O . SER A 1 90 ? -10.798 -2.511 8.321 1.00 91.50 90 SER A O 1
ATOM 691 N N . GLU A 1 91 ? -11.409 -4.539 7.565 1.00 91.88 91 GLU A N 1
ATOM 692 C CA . GLU A 1 91 ? -11.402 -5.187 8.878 1.00 91.88 91 GLU A CA 1
ATOM 693 C C . GLU A 1 91 ? -9.996 -5.213 9.486 1.00 91.88 91 GLU A C 1
ATOM 695 O O . GLU A 1 91 ? -9.811 -4.775 10.622 1.00 91.88 91 GLU A O 1
ATOM 700 N N . LYS A 1 92 ? -8.981 -5.620 8.710 1.00 90.69 92 LYS A N 1
ATOM 701 C CA . LYS A 1 92 ? -7.578 -5.636 9.159 1.00 90.69 92 LYS A CA 1
ATOM 702 C C . LYS A 1 92 ? -7.122 -4.252 9.613 1.00 90.69 92 LYS A C 1
ATOM 704 O O . LYS A 1 92 ? -6.500 -4.122 10.665 1.00 90.69 92 LYS A O 1
ATOM 709 N N . ILE A 1 93 ? -7.445 -3.205 8.852 1.00 91.81 93 ILE A N 1
ATOM 710 C CA . ILE A 1 93 ? -7.094 -1.825 9.205 1.00 91.81 93 ILE A CA 1
ATOM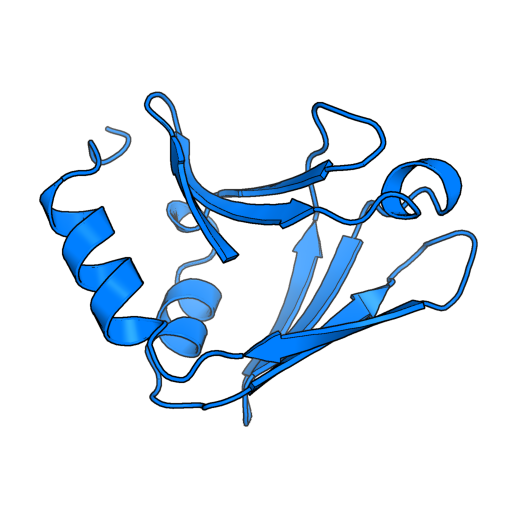 711 C C . ILE A 1 93 ? -7.844 -1.371 10.456 1.00 91.81 93 ILE A C 1
ATOM 713 O O . ILE A 1 93 ? -7.237 -0.703 11.290 1.00 91.81 93 ILE A O 1
ATOM 717 N N . ARG A 1 94 ? -9.127 -1.721 10.614 1.00 90.38 94 ARG A N 1
ATOM 718 C CA . ARG A 1 94 ? -9.900 -1.386 11.819 1.00 90.38 94 ARG A CA 1
ATOM 719 C C . ARG A 1 94 ? -9.259 -1.995 13.064 1.00 90.38 94 ARG A C 1
ATOM 721 O O . ARG A 1 94 ? -8.899 -1.254 13.969 1.00 90.38 94 ARG A O 1
ATOM 728 N N . THR A 1 95 ? -9.008 -3.301 13.049 1.00 90.12 95 THR A N 1
ATOM 729 C CA . THR A 1 95 ? -8.361 -4.014 14.160 1.00 90.12 95 THR A CA 1
ATOM 730 C C . THR A 1 95 ? -6.980 -3.438 14.472 1.00 90.12 95 THR A C 1
ATOM 732 O O . THR A 1 95 ? -6.617 -3.260 15.632 1.00 90.12 95 THR A O 1
ATOM 735 N N . LEU A 1 96 ? -6.204 -3.080 13.445 1.00 90.75 96 LEU A N 1
ATOM 736 C CA . LEU A 1 96 ? -4.915 -2.426 13.652 1.00 90.75 96 LEU A CA 1
ATOM 737 C C . LEU A 1 96 ? -5.062 -1.034 14.272 1.00 90.75 96 LEU A C 1
ATOM 739 O O . LEU A 1 96 ? -4.248 -0.695 15.119 1.00 90.75 96 LEU A O 1
ATOM 743 N N . LYS A 1 97 ? -6.061 -0.225 13.900 1.00 86.31 97 LYS A N 1
ATOM 744 C CA . LYS A 1 97 ? -6.278 1.099 14.515 1.00 86.31 97 LYS A CA 1
ATOM 745 C C . LYS A 1 97 ? -6.550 1.005 16.010 1.00 86.31 97 LYS A C 1
ATOM 747 O O . LYS A 1 97 ? -6.021 1.824 16.751 1.00 86.31 97 LYS A O 1
ATOM 752 N N . ASP A 1 98 ? -7.319 0.008 16.433 1.00 84.38 98 ASP A N 1
ATOM 753 C CA . ASP A 1 98 ? -7.708 -0.154 17.837 1.00 84.38 98 ASP A CA 1
ATOM 754 C C . ASP A 1 98 ? -6.511 -0.513 18.736 1.00 84.38 98 ASP A C 1
ATOM 756 O O . ASP A 1 98 ? -6.488 -0.184 19.921 1.00 84.38 98 ASP A O 1
ATOM 760 N N . HIS A 1 99 ? -5.483 -1.151 18.164 1.00 82.12 99 HIS A N 1
ATOM 761 C CA . HIS A 1 99 ? -4.300 -1.618 18.892 1.00 82.12 99 HIS A CA 1
ATOM 762 C C . HIS A 1 99 ? -3.008 -0.862 18.559 1.00 82.12 99 HIS A C 1
ATOM 764 O O . HIS A 1 99 ? -1.984 -1.078 19.213 1.00 82.12 99 HIS A O 1
ATOM 770 N N . CYS A 1 100 ? -3.020 0.011 17.551 1.00 84.06 100 CYS A N 1
ATOM 771 C CA . CYS A 1 100 ? -1.841 0.758 17.143 1.00 84.06 100 CYS A CA 1
ATOM 772 C C . CYS A 1 100 ? -1.797 2.111 17.855 1.00 84.06 100 CYS A C 1
ATOM 774 O O . CYS A 1 100 ? -2.772 2.861 17.785 1.00 84.06 100 CYS A O 1
ATOM 776 N N . PRO A 1 101 ? -0.680 2.472 18.512 1.00 69.06 101 PRO A N 1
ATOM 777 C CA . PRO A 1 101 ? -0.540 3.799 19.084 1.00 69.06 101 PRO A CA 1
ATOM 778 C C . PRO A 1 101 ? -0.723 4.843 17.979 1.00 69.06 101 PRO A C 1
ATOM 780 O O . PRO A 1 101 ? -0.029 4.819 16.959 1.00 69.06 101 PRO A O 1
ATOM 783 N N . ALA A 1 102 ? -1.670 5.761 18.174 1.00 60.75 102 ALA A N 1
ATOM 784 C CA . ALA A 1 102 ? -1.751 6.947 17.340 1.00 60.75 102 ALA A CA 1
ATOM 785 C C . ALA A 1 102 ? -0.432 7.710 17.508 1.00 60.75 102 ALA A C 1
ATOM 787 O O . ALA A 1 102 ? -0.039 8.008 18.640 1.00 60.75 102 ALA A O 1
ATOM 788 N N . SER A 1 103 ? 0.272 7.990 16.406 1.00 53.78 103 SER A N 1
ATOM 789 C CA . SER A 1 103 ? 1.412 8.904 16.454 1.00 53.78 103 SER A CA 1
ATOM 790 C C . SER A 1 103 ? 0.887 10.241 16.980 1.00 53.78 103 SER A C 1
ATOM 792 O O . SER A 1 103 ? 0.057 10.864 16.314 1.00 53.78 103 SER A O 1
ATOM 794 N N . ARG A 1 104 ? 1.286 10.595 18.202 1.00 46.19 104 ARG A N 1
ATOM 795 C CA . ARG A 1 104 ? 0.949 11.867 18.844 1.00 46.19 104 ARG A CA 1
ATOM 796 C C . ARG A 1 104 ? 1.550 13.037 18.081 1.00 46.19 104 ARG A C 1
ATOM 798 O O . ARG A 1 104 ? 2.685 12.871 17.581 1.00 46.19 104 ARG A O 1
#

Sequence (104 aa):
MVRCDKKSGLVFEISDPTLGDMGLRSARFEIGRFKQTVKLSGSRSDMRSFVLSTQPRFLTALTSGAHFATMFSVDADVAYSTGFDLQDASEKIRTLKDHCPASR

Organism: NCBI:txid1120045

Secondary structure (DSSP, 8-state):
-EEEETTTEEEEEEE-GGGTTTT--EEEEEETTEEEEEE-EEEETTEEEEEGGG-HHHHHHHTSS-SEEEEEEES-SS--EEEEE-TTHHHHHHHHHHHSPP--

pLDDT: mean 89.13, std 8.11, range [46.19, 97.62]

Foldseek 3Di:
DWAFDQQQGIKDKAFALCQLVQVFQWKWKDQPPDIDIDGWDDPDSRMTMDRCVVVVVVLCSLQVQGQKMKMWGDPTNDTDIDMDGSNCSNVVVVVSNVVHDDND